Protein AF-M4DX09-F1 (afdb_monomer_lite)

Secondary structure (DSSP, 8-state):
--------S--EEEEEEEEEEESSGGG-EEEEEEEEEEE----S-HHHHHHHHHHHHHHSS-STTTHHHHHHHTTSS-------S-HHHHHHHHHHHHHHHT--S----------

Radius of gyration: 22.42 Å; chains: 1; bounding box: 43×40×64 Å

Foldseek 3Di:
DPDDDDPPQWDWDWDKAQDDWDDDDPPIDRPDIDTDTDTDDDLPDLPVLLVQLLVCQPPVAPDPDRRQLVCVVVVVDDDDDDFDPNQSRVSSSQSSVCSNNVDDDDSDSPDPDDD

Structure (mmCIF, N/CA/C/O backbone):
data_AF-M4DX09-F1
#
_entry.id   AF-M4DX09-F1
#
loop_
_atom_site.group_PDB
_atom_site.id
_atom_site.type_symbol
_atom_site.label_atom_id
_atom_site.label_alt_id
_at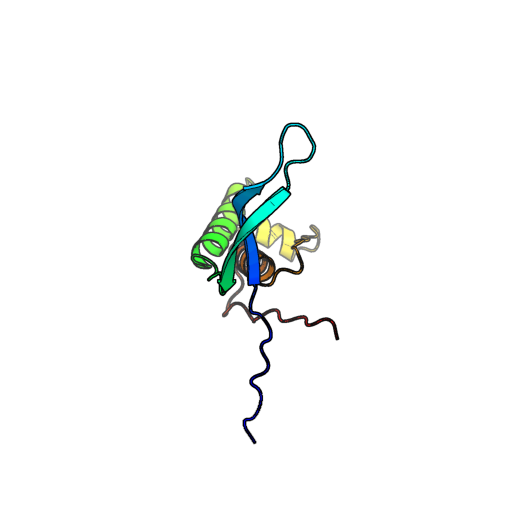om_site.label_comp_id
_atom_site.label_asym_id
_atom_site.label_entity_id
_atom_site.label_seq_id
_atom_site.pdbx_PDB_ins_code
_atom_site.Cartn_x
_atom_site.Cartn_y
_atom_site.Cartn_z
_atom_site.occupancy
_atom_site.B_iso_or_equiv
_atom_site.auth_seq_id
_atom_site.auth_comp_id
_atom_site.auth_asym_id
_atom_site.auth_atom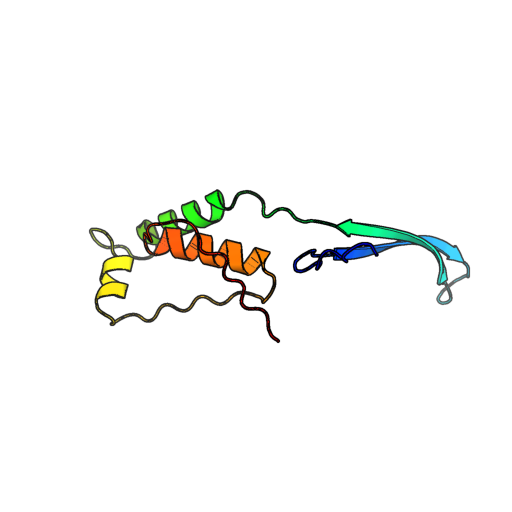_id
_atom_site.pdbx_PDB_model_num
ATOM 1 N N . MET A 1 1 ? -11.915 -26.522 -26.441 1.00 34.59 1 MET A N 1
ATOM 2 C CA . MET A 1 1 ? -11.793 -25.050 -26.385 1.00 34.59 1 MET A CA 1
ATOM 3 C C . MET A 1 1 ? -11.188 -24.712 -25.034 1.00 34.59 1 MET A C 1
ATOM 5 O O . MET A 1 1 ? -11.821 -24.993 -24.027 1.00 34.59 1 MET A O 1
ATOM 9 N N . ALA A 1 2 ? -9.929 -24.272 -24.998 1.00 35.06 2 ALA A N 1
ATOM 10 C CA . ALA A 1 2 ? -9.261 -23.927 -23.746 1.00 35.06 2 ALA A CA 1
ATOM 11 C C . ALA A 1 2 ? -9.897 -22.646 -23.193 1.00 35.06 2 ALA A C 1
ATOM 13 O O . ALA A 1 2 ? -9.913 -21.618 -23.868 1.00 35.06 2 ALA A O 1
ATOM 14 N N . GLN A 1 3 ? -10.488 -22.744 -22.005 1.00 41.53 3 GLN A N 1
ATOM 15 C CA . GLN A 1 3 ? -11.103 -21.628 -21.301 1.00 41.53 3 GLN A CA 1
ATOM 16 C C . GLN A 1 3 ? -9.980 -20.656 -20.920 1.00 41.53 3 GLN A C 1
ATOM 18 O O . GLN A 1 3 ? -9.124 -20.986 -20.101 1.00 41.53 3 GLN A O 1
ATOM 23 N N . GLY A 1 4 ? -9.919 -19.508 -21.601 1.00 39.78 4 GLY A N 1
ATOM 24 C CA . GLY A 1 4 ? -8.917 -18.478 -21.352 1.00 39.78 4 GLY A CA 1
ATOM 25 C C . GLY A 1 4 ? -9.008 -18.015 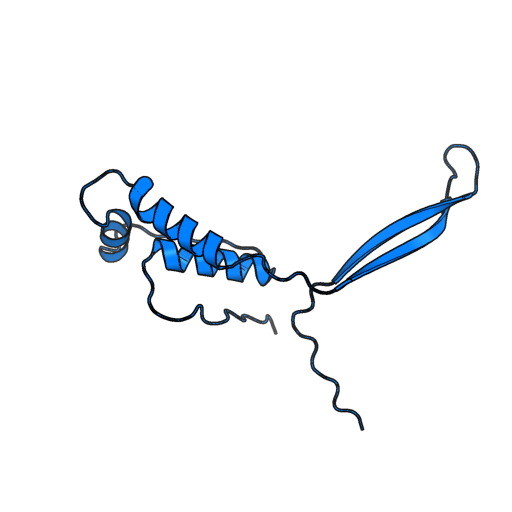-19.904 1.00 39.78 4 GLY A C 1
ATOM 26 O O . GLY A 1 4 ? -10.003 -17.410 -19.510 1.00 39.78 4 GLY A O 1
ATOM 27 N N . GLY A 1 5 ? -7.986 -18.341 -19.112 1.00 41.16 5 GLY A N 1
ATOM 28 C CA . GLY A 1 5 ? -7.835 -17.819 -17.762 1.00 41.16 5 GLY A CA 1
ATOM 29 C C . GLY A 1 5 ? -7.797 -16.297 -17.827 1.00 41.16 5 GLY A C 1
ATOM 30 O O . GLY A 1 5 ? -6.986 -15.719 -18.548 1.00 41.16 5 GLY A O 1
ATOM 31 N N . ASN A 1 6 ? -8.717 -15.656 -17.117 1.00 40.75 6 ASN A N 1
ATOM 32 C CA . ASN A 1 6 ? -8.807 -14.208 -17.049 1.00 40.75 6 ASN A CA 1
ATOM 33 C C . ASN A 1 6 ? -7.566 -13.693 -16.296 1.00 40.75 6 ASN A C 1
ATOM 35 O O . ASN A 1 6 ? -7.452 -13.875 -15.084 1.00 40.75 6 ASN A O 1
ATOM 39 N N . PHE A 1 7 ? -6.593 -13.120 -17.006 1.00 42.69 7 PHE A N 1
ATOM 40 C CA . PHE A 1 7 ? -5.364 -12.600 -16.400 1.00 42.69 7 PHE A CA 1
ATOM 41 C C . PHE A 1 7 ? -5.590 -11.187 -15.854 1.00 42.69 7 PHE A C 1
ATOM 43 O O . PHE A 1 7 ? -5.077 -10.205 -16.383 1.00 42.69 7 PHE A O 1
ATOM 50 N N . SER A 1 8 ? -6.358 -11.070 -14.774 1.00 45.00 8 SER A N 1
ATOM 51 C CA . SER A 1 8 ? -6.482 -9.818 -14.026 1.00 45.00 8 SER A CA 1
ATOM 52 C C . SER A 1 8 ? -5.400 -9.750 -12.941 1.00 45.00 8 SER A C 1
ATOM 54 O O . SER A 1 8 ? -5.396 -10.573 -12.028 1.00 45.00 8 SER A O 1
ATOM 56 N N . GLY A 1 9 ? -4.484 -8.778 -13.023 1.00 47.66 9 GLY A N 1
ATOM 57 C CA . GLY A 1 9 ? -3.531 -8.467 -11.941 1.00 47.66 9 GLY A CA 1
ATOM 58 C C . GLY A 1 9 ? -2.055 -8.813 -12.187 1.00 47.66 9 GLY A C 1
ATOM 59 O O . GLY A 1 9 ? -1.232 -8.670 -11.278 1.00 47.66 9 GLY A O 1
ATOM 60 N N . ILE A 1 10 ? -1.671 -9.227 -13.400 1.00 51.34 10 ILE A N 1
ATOM 61 C CA . ILE A 1 10 ? -0.251 -9.381 -13.749 1.00 51.34 10 ILE A CA 1
ATOM 62 C C . ILE A 1 10 ? 0.315 -8.010 -14.123 1.00 51.34 10 ILE A C 1
ATOM 64 O O . ILE A 1 10 ? 0.214 -7.563 -15.261 1.00 51.34 10 ILE A O 1
ATOM 68 N N . TYR A 1 11 ? 0.954 -7.348 -13.161 1.00 56.19 11 TYR A N 1
ATOM 69 C CA . TYR A 1 11 ? 1.814 -6.204 -13.460 1.00 56.19 11 TYR A CA 1
ATOM 70 C C . TYR A 1 11 ? 2.985 -6.676 -14.323 1.00 56.19 11 TYR A C 1
ATOM 72 O O . TYR A 1 11 ? 3.867 -7.392 -13.839 1.00 56.19 11 TYR A O 1
ATOM 80 N N . MET A 1 12 ? 2.975 -6.286 -15.597 1.00 63.38 12 MET A N 1
ATOM 81 C CA . MET A 1 12 ? 4.072 -6.511 -16.529 1.00 63.38 12 MET A CA 1
ATOM 82 C C . MET A 1 12 ? 4.876 -5.224 -16.667 1.00 63.38 12 MET A C 1
ATOM 84 O O . MET A 1 12 ? 4.362 -4.213 -17.139 1.00 63.38 12 MET A O 1
ATOM 88 N N . LYS A 1 13 ? 6.152 -5.254 -16.279 1.00 71.44 13 LYS A N 1
ATOM 89 C CA . LYS A 1 13 ? 7.095 -4.195 -16.659 1.00 71.44 13 LYS A CA 1
ATOM 90 C C . LYS A 1 13 ? 7.870 -4.667 -17.877 1.00 71.44 13 LYS A C 1
ATOM 92 O O . LYS A 1 13 ? 8.585 -5.667 -17.806 1.00 71.44 13 LYS A O 1
ATOM 97 N N . VAL A 1 14 ? 7.726 -3.932 -18.974 1.00 81.00 14 VAL A N 1
ATOM 98 C CA . VAL A 1 14 ? 8.566 -4.097 -20.160 1.00 81.00 14 VAL A CA 1
ATOM 99 C C . VAL A 1 14 ? 9.764 -3.176 -20.003 1.00 81.00 14 VAL A C 1
ATOM 101 O O . VAL A 1 14 ? 9.611 -1.966 -19.861 1.00 81.00 14 VAL A O 1
ATOM 104 N N . GLN A 1 15 ? 10.962 -3.747 -20.008 1.00 86.38 15 GLN A N 1
ATOM 105 C CA . GLN A 1 15 ? 12.201 -2.985 -20.062 1.00 86.38 15 GLN A CA 1
ATOM 106 C C . GLN A 1 15 ? 12.919 -3.334 -21.364 1.00 86.38 15 GLN A C 1
ATOM 108 O O . GLN A 1 15 ? 13.240 -4.496 -21.602 1.00 86.38 15 GLN A O 1
ATOM 113 N N . LEU A 1 16 ? 13.179 -2.324 -22.193 1.00 90.06 16 LEU A N 1
ATOM 114 C CA . LEU A 1 16 ? 13.986 -2.463 -23.401 1.00 90.06 16 LEU A CA 1
ATOM 115 C C . LEU A 1 16 ? 15.413 -2.018 -23.094 1.00 90.06 16 LEU A C 1
ATOM 117 O O . LEU A 1 16 ? 15.632 -0.923 -22.575 1.00 90.06 16 LEU A O 1
ATOM 121 N N . LYS A 1 17 ? 16.386 -2.874 -23.399 1.00 93.62 17 LYS A N 1
ATOM 122 C CA . LYS A 1 17 ? 17.808 -2.553 -23.283 1.00 93.62 17 LYS A CA 1
ATOM 123 C C . LYS A 1 17 ? 18.471 -2.710 -24.653 1.00 93.62 17 LYS A C 1
ATOM 125 O O . LYS A 1 17 ? 18.587 -3.841 -25.119 1.00 93.62 17 LYS A O 1
ATOM 130 N N . PRO A 1 18 ? 18.920 -1.620 -25.292 1.00 93.94 18 PRO A N 1
ATOM 131 C CA . PRO A 1 18 ? 19.698 -1.700 -26.523 1.00 93.94 18 PRO A CA 1
ATOM 132 C C . PRO A 1 18 ? 20.960 -2.548 -26.330 1.00 93.94 18 PRO A C 1
ATOM 134 O O . PRO A 1 18 ? 21.680 -2.371 -25.346 1.00 93.94 18 PRO A O 1
ATOM 137 N N . LEU A 1 19 ? 21.210 -3.471 -27.255 1.00 93.81 19 LEU A N 1
ATOM 138 C CA . LEU A 1 19 ? 22.396 -4.332 -27.291 1.00 93.81 19 LEU A CA 1
ATOM 139 C C . LEU A 1 19 ? 23.385 -3.874 -28.360 1.00 93.81 19 LEU A C 1
ATOM 141 O O . LEU A 1 19 ? 24.587 -3.849 -28.106 1.00 93.81 19 LEU A O 1
ATOM 145 N N . LYS A 1 20 ? 22.880 -3.482 -29.533 1.00 92.94 20 LYS A N 1
ATOM 146 C CA . LYS A 1 20 ? 23.692 -2.954 -30.631 1.00 92.94 20 LYS A CA 1
ATOM 147 C C . LYS A 1 20 ? 23.093 -1.671 -31.170 1.00 92.94 20 LYS A C 1
ATOM 149 O O . LYS A 1 20 ? 21.875 -1.536 -31.272 1.00 92.94 20 LYS A O 1
ATOM 154 N N . TRP A 1 21 ? 23.983 -0.762 -31.535 1.00 92.38 21 TRP A N 1
ATOM 155 C CA . TRP A 1 21 ? 23.677 0.532 -32.122 1.00 92.38 21 TRP A CA 1
ATOM 156 C C . TRP A 1 21 ? 24.349 0.615 -33.483 1.00 92.38 21 TRP A C 1
ATOM 158 O O . TRP A 1 21 ? 25.480 0.153 -33.626 1.00 92.38 21 TRP A O 1
ATOM 168 N N . ASP A 1 22 ? 23.655 1.203 -34.443 1.00 90.94 22 ASP A N 1
ATOM 169 C CA . ASP A 1 22 ? 24.148 1.475 -35.788 1.00 90.94 22 ASP A CA 1
ATOM 170 C C . ASP A 1 22 ? 24.034 2.976 -36.085 1.00 90.94 22 ASP A C 1
ATOM 172 O O . ASP A 1 22 ? 23.168 3.655 -35.525 1.00 90.94 22 ASP A O 1
ATOM 176 N N . GLY A 1 23 ? 24.924 3.493 -36.929 1.00 85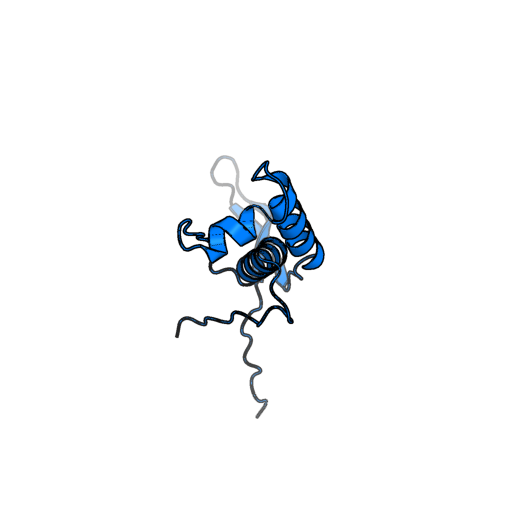.44 23 GLY A N 1
ATOM 177 C CA . GLY A 1 23 ? 25.070 4.919 -37.240 1.00 85.44 23 GLY A CA 1
ATOM 178 C C . GLY A 1 23 ? 26.185 5.647 -36.470 1.00 85.44 23 GLY A C 1
ATOM 179 O O . GLY A 1 23 ? 26.683 5.191 -35.434 1.00 85.44 23 GLY A O 1
ATOM 180 N N . GLU A 1 24 ? 26.576 6.816 -36.982 1.00 74.69 24 GLU A N 1
ATOM 181 C CA . GLU A 1 24 ? 27.598 7.705 -36.410 1.00 74.69 24 GLU A CA 1
ATOM 182 C C . GLU A 1 24 ? 26.994 9.044 -35.957 1.00 74.69 24 GLU A C 1
ATOM 184 O O . GLU A 1 24 ? 26.003 9.523 -36.504 1.00 74.69 24 GLU A O 1
ATOM 189 N N . GLY A 1 25 ? 27.592 9.659 -34.932 1.00 74.88 25 GLY A N 1
ATOM 190 C CA . GLY A 1 25 ? 27.132 10.947 -34.404 1.00 74.88 25 GLY A CA 1
ATOM 191 C C . GLY A 1 25 ? 25.725 10.893 -33.796 1.00 74.88 25 GLY A C 1
ATOM 192 O O . GLY A 1 25 ? 25.415 9.996 -33.008 1.00 74.88 25 GLY A O 1
ATOM 193 N N . GLU A 1 26 ? 24.888 11.873 -34.140 1.00 76.00 26 GLU A N 1
ATOM 194 C CA . GLU A 1 26 ? 23.522 12.022 -33.617 1.00 76.00 26 GLU A CA 1
ATOM 195 C C . GLU A 1 26 ? 22.501 11.063 -34.258 1.00 76.00 26 GLU A C 1
ATOM 197 O O . GLU A 1 26 ? 21.403 10.899 -33.732 1.00 76.00 26 GLU A O 1
ATOM 202 N N . GLU A 1 27 ? 22.854 10.360 -35.342 1.00 80.69 27 GLU A N 1
ATOM 203 C CA . GLU A 1 27 ? 21.952 9.414 -36.017 1.00 80.69 27 GLU A CA 1
ATOM 204 C C . GLU A 1 27 ? 22.013 7.981 -35.463 1.00 80.69 27 GLU A C 1
ATOM 206 O O . GLU A 1 27 ? 21.463 7.059 -36.068 1.00 80.69 27 GLU A O 1
ATOM 211 N N . LYS A 1 28 ? 22.649 7.765 -34.304 1.00 86.94 28 LYS A N 1
ATOM 212 C CA . LYS A 1 28 ? 22.748 6.435 -33.687 1.00 86.94 28 LYS A CA 1
ATOM 213 C C . LYS A 1 28 ? 21.376 5.854 -33.351 1.00 86.94 28 LYS A C 1
ATOM 215 O O . LYS A 1 28 ? 20.648 6.379 -32.508 1.00 86.94 28 LYS A O 1
ATOM 220 N N . ARG A 1 29 ? 21.053 4.706 -33.948 1.00 88.94 29 ARG A N 1
ATOM 221 C CA . ARG A 1 29 ? 19.799 3.971 -33.732 1.00 88.94 29 ARG A CA 1
ATOM 222 C C . ARG A 1 29 ? 20.084 2.568 -33.201 1.00 88.94 29 ARG A C 1
ATOM 224 O O . ARG A 1 29 ? 21.025 1.921 -33.656 1.00 88.94 29 ARG A O 1
ATOM 231 N N . PRO A 1 30 ? 19.295 2.062 -32.242 1.00 89.69 30 PRO A N 1
ATOM 232 C CA . PRO A 1 30 ? 19.450 0.693 -31.776 1.00 89.69 30 PRO A CA 1
ATOM 233 C C . PRO A 1 30 ? 18.965 -0.281 -32.861 1.00 89.69 30 PRO A C 1
ATOM 235 O O . PRO A 1 30 ? 17.814 -0.209 -33.284 1.00 89.69 30 PRO A O 1
ATOM 238 N N . VAL A 1 31 ? 19.832 -1.195 -33.300 1.00 93.25 31 VAL A N 1
ATOM 239 C CA . VAL A 1 31 ? 19.507 -2.247 -34.290 1.00 93.25 31 VAL A CA 1
ATOM 240 C C . VAL A 1 31 ? 19.225 -3.599 -33.645 1.00 93.25 31 VAL A C 1
ATOM 242 O O . VAL A 1 31 ? 18.608 -4.467 -34.252 1.00 93.25 31 VAL A O 1
ATOM 245 N N . GLU A 1 32 ? 19.636 -3.772 -32.391 1.00 93.50 32 GLU A N 1
ATOM 246 C CA . GLU A 1 32 ? 19.338 -4.959 -31.599 1.00 93.50 32 GLU A CA 1
ATOM 247 C C . GLU A 1 32 ? 19.011 -4.525 -30.172 1.00 93.50 32 GLU A C 1
ATOM 249 O O . GLU A 1 32 ? 19.735 -3.715 -29.586 1.00 93.50 32 GLU A O 1
ATOM 254 N N . ALA A 1 33 ? 17.934 -5.056 -29.595 1.00 92.88 33 ALA A N 1
ATOM 255 C CA . ALA A 1 33 ? 17.531 -4.760 -28.226 1.00 92.88 33 ALA A CA 1
ATOM 256 C C . ALA A 1 33 ? 17.052 -6.020 -27.506 1.00 92.88 33 ALA A C 1
ATOM 258 O O . ALA A 1 33 ? 16.353 -6.861 -28.067 1.00 92.88 33 ALA A O 1
ATOM 259 N N . LEU A 1 34 ? 17.400 -6.114 -26.227 1.00 93.81 34 LEU A N 1
ATOM 260 C CA . LEU A 1 34 ? 16.878 -7.109 -25.310 1.00 93.81 34 LEU A CA 1
ATOM 261 C C . LEU A 1 34 ? 15.553 -6.611 -24.734 1.00 93.81 34 LEU A C 1
ATOM 263 O O . LEU A 1 34 ? 15.510 -5.575 -24.064 1.00 93.81 34 LEU A O 1
ATOM 267 N N . MET A 1 35 ? 14.490 -7.381 -24.952 1.00 89.19 35 MET A N 1
ATOM 268 C CA . MET A 1 35 ? 13.203 -7.173 -24.300 1.00 89.19 35 MET A CA 1
ATOM 269 C C . MET A 1 35 ? 13.136 -8.001 -23.023 1.00 89.19 35 MET A C 1
ATOM 271 O O . MET A 1 35 ? 13.130 -9.229 -23.054 1.00 89.19 35 MET A O 1
ATOM 275 N N . ILE A 1 36 ? 13.080 -7.316 -21.886 1.00 88.38 36 ILE A N 1
ATOM 276 C CA . ILE A 1 36 ? 12.929 -7.940 -20.578 1.00 88.38 36 ILE A CA 1
ATOM 277 C C . ILE A 1 36 ? 11.468 -7.802 -20.170 1.00 88.38 36 ILE A C 1
ATOM 279 O O . ILE A 1 36 ? 10.995 -6.707 -19.857 1.00 88.38 36 ILE A O 1
ATOM 283 N N . LEU A 1 37 ? 10.771 -8.933 -20.161 1.00 81.31 37 LEU A N 1
ATOM 284 C CA . LEU A 1 37 ? 9.419 -9.058 -19.637 1.00 81.31 37 LEU A CA 1
ATOM 285 C C . LEU A 1 37 ? 9.494 -9.452 -18.166 1.00 81.31 37 LEU A C 1
ATOM 287 O O . LEU A 1 37 ? 9.792 -10.598 -17.833 1.00 81.31 37 LEU A O 1
ATOM 291 N N . LYS A 1 38 ? 9.237 -8.498 -17.272 1.00 74.75 38 LYS A N 1
ATOM 292 C CA . LYS A 1 38 ? 9.117 -8.788 -15.841 1.00 74.75 38 LYS A CA 1
ATOM 293 C C . LYS A 1 38 ? 7.654 -9.053 -15.537 1.00 74.75 38 LYS A C 1
ATOM 295 O O . LYS A 1 38 ? 6.866 -8.111 -15.463 1.00 74.75 38 LYS A O 1
ATOM 300 N N . TYR A 1 39 ? 7.315 -10.330 -15.393 1.00 66.25 39 TYR A N 1
ATOM 301 C CA . TYR A 1 39 ? 6.026 -10.761 -14.867 1.00 66.25 39 TYR A CA 1
ATOM 302 C C . TYR A 1 39 ? 6.145 -10.915 -13.352 1.00 66.25 39 TYR A C 1
ATOM 304 O O . TYR A 1 39 ? 7.160 -11.404 -12.864 1.00 66.25 39 TYR A O 1
ATOM 312 N N . GLY A 1 40 ? 5.113 -10.504 -12.619 1.00 64.88 40 GLY A N 1
ATOM 313 C CA . GLY A 1 40 ? 5.048 -10.744 -11.184 1.00 64.88 40 GLY A CA 1
ATOM 314 C C . GLY A 1 40 ? 6.090 -9.946 -10.399 1.00 64.88 40 GLY A C 1
ATOM 315 O O . GLY A 1 40 ? 7.208 -10.383 -10.159 1.00 64.88 40 GLY A O 1
ATOM 316 N N . GLY A 1 41 ? 5.680 -8.801 -9.858 1.00 58.16 41 GLY A N 1
ATOM 317 C CA . GLY A 1 41 ? 6.137 -8.523 -8.501 1.00 58.16 41 GLY A CA 1
ATOM 318 C C . GLY A 1 41 ? 5.479 -9.558 -7.582 1.00 58.16 41 GLY A C 1
ATOM 319 O O . GLY A 1 41 ? 4.372 -10.025 -7.841 1.00 58.16 41 GLY A O 1
ATOM 320 N N . VAL A 1 42 ? 6.054 -9.885 -6.451 1.00 53.97 42 VAL A N 1
ATOM 321 C CA . VAL A 1 42 ? 5.247 -10.278 -5.290 1.00 53.97 42 VAL A CA 1
ATOM 322 C C . VAL A 1 42 ? 5.441 -9.135 -4.316 1.00 53.97 42 VAL A C 1
ATOM 324 O O . VAL A 1 42 ? 6.516 -8.540 -4.286 1.00 53.97 42 VAL A O 1
ATOM 327 N N . LEU A 1 43 ? 4.374 -8.698 -3.646 1.00 53.19 43 LEU A N 1
ATOM 328 C CA . LEU A 1 43 ? 4.542 -7.648 -2.656 1.00 53.19 43 LEU A CA 1
ATOM 329 C C . LEU A 1 43 ? 5.435 -8.239 -1.565 1.00 53.19 43 LEU A C 1
ATOM 331 O O . LEU A 1 43 ? 5.053 -9.220 -0.927 1.00 53.19 43 LEU A O 1
ATOM 335 N N . THR A 1 44 ? 6.643 -7.706 -1.420 1.00 59.97 44 THR A N 1
ATOM 336 C CA . THR A 1 44 ? 7.567 -8.128 -0.373 1.00 59.97 44 THR A CA 1
ATOM 337 C C . THR A 1 44 ? 6.898 -7.854 0.971 1.00 59.97 44 THR A C 1
ATOM 339 O O . THR A 1 44 ? 6.594 -6.706 1.269 1.00 59.97 44 THR A O 1
ATOM 342 N N . HIS A 1 45 ? 6.616 -8.925 1.717 1.00 62.72 45 HIS A N 1
ATOM 343 C CA . HIS A 1 45 ? 6.111 -8.954 3.093 1.00 62.72 45 HIS A CA 1
ATOM 344 C C . HIS A 1 45 ? 5.147 -7.817 3.489 1.00 62.72 45 HIS A C 1
ATOM 346 O O . HIS A 1 45 ? 5.538 -6.812 4.078 1.00 62.72 45 HIS A O 1
ATOM 352 N N . VAL A 1 46 ? 3.847 -8.056 3.269 1.00 64.12 46 VAL A N 1
ATOM 353 C CA . VAL A 1 46 ? 2.707 -7.278 3.811 1.00 64.12 46 VAL A CA 1
ATOM 354 C C . VAL A 1 46 ? 2.881 -6.948 5.307 1.00 64.12 46 VAL A C 1
ATOM 356 O O . VAL A 1 46 ? 2.456 -5.892 5.771 1.00 64.12 46 VAL A O 1
ATOM 359 N N . THR A 1 47 ? 3.559 -7.831 6.046 1.00 68.19 47 THR A N 1
ATOM 360 C CA . THR A 1 47 ? 3.861 -7.697 7.475 1.00 68.19 47 THR A CA 1
ATOM 361 C C . THR A 1 47 ? 4.611 -6.409 7.825 1.00 68.19 47 THR A C 1
ATOM 363 O O . THR A 1 47 ? 4.316 -5.824 8.861 1.00 68.19 47 THR A O 1
ATOM 366 N N . LEU A 1 48 ? 5.497 -5.900 6.958 1.00 82.94 48 LEU A N 1
ATOM 367 C CA . LEU A 1 48 ? 6.246 -4.665 7.233 1.00 82.94 48 LEU A CA 1
ATOM 368 C C . LEU A 1 48 ? 5.336 -3.429 7.268 1.00 82.94 48 LEU A C 1
ATOM 370 O O . LEU A 1 48 ? 5.497 -2.556 8.117 1.00 82.94 48 LEU A O 1
ATOM 374 N N . ALA A 1 49 ? 4.377 -3.346 6.343 1.00 87.19 49 ALA A N 1
ATOM 375 C CA . ALA A 1 49 ? 3.451 -2.220 6.284 1.00 87.19 49 ALA A CA 1
ATOM 376 C C . ALA A 1 49 ? 2.514 -2.210 7.502 1.00 87.19 49 ALA A C 1
ATOM 378 O O . ALA A 1 49 ? 2.269 -1.150 8.077 1.00 87.19 49 ALA A O 1
ATOM 379 N N . GLU A 1 50 ? 2.053 -3.386 7.939 1.00 87.69 50 GLU A N 1
ATOM 380 C CA . GLU A 1 50 ? 1.238 -3.527 9.152 1.00 87.69 50 GLU A CA 1
ATOM 381 C C . GLU A 1 50 ? 2.025 -3.146 10.419 1.00 87.69 50 GLU A C 1
ATOM 383 O O . GLU A 1 50 ? 1.535 -2.376 11.248 1.00 87.69 50 GLU A O 1
ATOM 388 N N . GLU A 1 51 ? 3.270 -3.611 10.554 1.00 88.94 51 GLU A N 1
ATOM 389 C CA . GLU A 1 51 ? 4.158 -3.234 11.663 1.00 88.94 51 GLU A CA 1
ATOM 390 C C . GLU A 1 51 ? 4.440 -1.729 11.695 1.00 88.94 51 GLU A C 1
ATOM 392 O O . GLU A 1 51 ? 4.391 -1.113 12.763 1.00 88.94 51 GLU A O 1
ATOM 397 N N . LEU A 1 52 ? 4.663 -1.113 10.531 1.00 88.44 52 LEU A N 1
ATOM 398 C CA . LEU A 1 52 ? 4.842 0.332 10.416 1.00 88.44 52 LEU A CA 1
ATOM 399 C C . LEU A 1 52 ? 3.586 1.093 10.860 1.00 88.44 52 LEU A C 1
ATOM 401 O O . LEU A 1 52 ? 3.695 2.063 11.609 1.00 88.44 52 LEU A O 1
ATOM 405 N N . GLY A 1 53 ? 2.395 0.640 10.458 1.00 88.75 53 GLY A N 1
ATOM 406 C CA . GLY A 1 53 ? 1.125 1.212 10.914 1.00 88.75 53 GLY A CA 1
ATOM 407 C C . GLY A 1 53 ? 0.988 1.149 12.436 1.00 88.75 53 GLY A C 1
ATOM 408 O O . GLY A 1 53 ? 0.687 2.155 13.083 1.00 88.75 53 GLY A O 1
ATOM 409 N N . ARG A 1 54 ? 1.314 -0.007 13.029 1.00 87.56 54 ARG A N 1
ATOM 410 C CA . ARG A 1 54 ? 1.316 -0.191 14.486 1.00 87.56 54 ARG A CA 1
ATOM 411 C C . ARG A 1 54 ? 2.307 0.749 15.170 1.00 87.56 54 ARG A C 1
ATOM 413 O O . ARG A 1 54 ? 1.973 1.350 16.186 1.00 87.56 54 ARG A O 1
ATOM 420 N N . PHE A 1 55 ? 3.507 0.912 14.618 1.00 87.81 55 PHE A N 1
ATOM 421 C CA . PHE A 1 55 ? 4.493 1.854 15.144 1.00 87.81 55 PHE A CA 1
ATOM 422 C C . PHE A 1 55 ? 3.968 3.297 15.109 1.00 87.81 55 PHE A C 1
ATOM 424 O O . PHE A 1 55 ? 4.047 4.006 16.113 1.00 87.81 55 PHE A O 1
ATOM 431 N N . PHE A 1 56 ? 3.379 3.727 13.992 1.00 86.50 56 PHE A N 1
ATOM 432 C CA . PHE A 1 56 ? 2.823 5.075 13.836 1.00 86.50 56 PHE A CA 1
ATOM 433 C C . PHE A 1 56 ? 1.697 5.362 14.831 1.00 86.50 56 PHE A C 1
ATOM 435 O O . PHE A 1 56 ? 1.658 6.449 15.411 1.00 86.50 56 PHE A O 1
ATOM 442 N N . ARG A 1 57 ? 0.844 4.368 15.104 1.00 82.56 57 ARG A N 1
ATOM 443 C CA . ARG A 1 57 ? -0.221 4.458 16.112 1.00 82.56 57 ARG A CA 1
ATOM 444 C C . ARG A 1 57 ? 0.300 4.875 17.488 1.00 82.56 57 ARG A C 1
ATOM 446 O O . ARG A 1 57 ? -0.365 5.652 18.169 1.00 82.56 57 ARG A O 1
ATOM 453 N N . TYR A 1 58 ? 1.463 4.364 17.894 1.00 78.12 58 TYR A N 1
ATOM 454 C CA . TYR A 1 58 ? 2.050 4.647 19.207 1.00 78.12 58 TYR A CA 1
ATOM 455 C C . TYR A 1 58 ? 2.917 5.911 19.243 1.00 78.12 58 TYR A C 1
ATOM 457 O O . TYR A 1 58 ? 3.045 6.508 20.307 1.00 78.12 58 TYR A O 1
ATOM 465 N N . ASN A 1 59 ? 3.502 6.326 18.114 1.00 78.69 59 ASN A N 1
ATOM 466 C CA . ASN A 1 59 ? 4.548 7.357 18.107 1.00 78.69 59 ASN A CA 1
ATOM 467 C C . ASN A 1 59 ? 4.120 8.716 17.530 1.00 78.69 59 ASN A C 1
ATOM 469 O O . ASN A 1 59 ? 4.717 9.724 17.894 1.00 78.69 59 ASN A O 1
ATOM 473 N N . MET A 1 60 ? 3.114 8.788 16.647 1.00 72.06 60 MET A N 1
ATOM 474 C CA . MET A 1 60 ? 2.738 10.072 16.022 1.00 72.06 60 MET A CA 1
ATOM 475 C C . MET A 1 60 ? 1.991 11.029 16.956 1.00 72.06 60 MET A C 1
ATOM 477 O O . MET A 1 60 ? 2.067 12.239 16.765 1.00 72.06 60 MET A O 1
ATOM 481 N N . TYR A 1 61 ? 1.260 10.509 17.943 1.00 65.62 61 TYR A N 1
ATOM 482 C CA . TYR A 1 61 ? 0.424 11.320 18.827 1.00 65.62 61 TYR A CA 1
ATOM 483 C C . TYR A 1 61 ? 0.872 11.137 20.280 1.00 65.62 61 TYR A C 1
ATOM 485 O O . TYR A 1 61 ? 0.403 10.207 20.940 1.00 65.62 61 TYR A O 1
ATOM 493 N N . PRO A 1 62 ? 1.788 11.988 20.786 1.00 60.81 62 PRO A N 1
ATOM 494 C CA . PRO A 1 62 ? 2.240 11.919 22.170 1.00 60.81 62 PRO A CA 1
ATOM 495 C C . PRO A 1 62 ? 1.069 12.187 23.132 1.00 60.81 62 PRO A C 1
ATOM 497 O O . PRO A 1 62 ? 0.479 13.266 23.132 1.00 60.81 62 PRO A O 1
ATOM 500 N N . GLY A 1 63 ? 0.716 11.179 23.934 1.00 58.97 63 GLY A N 1
ATOM 501 C CA . GLY A 1 63 ? -0.358 11.224 24.931 1.00 58.97 63 GLY A CA 1
ATOM 502 C C . GLY A 1 63 ? -0.798 9.816 25.349 1.00 58.97 63 GLY A C 1
ATOM 503 O O . GLY A 1 63 ? -0.816 8.906 24.523 1.00 58.97 63 GLY A O 1
ATOM 504 N N . GLU A 1 64 ? -1.111 9.630 26.635 1.00 56.28 64 GLU A N 1
ATOM 505 C CA . GLU A 1 64 ? -1.431 8.335 27.257 1.00 56.28 64 GLU A CA 1
ATOM 506 C C . GLU A 1 64 ? -2.436 7.501 26.444 1.00 56.28 64 GLU A C 1
ATOM 508 O O . GLU A 1 64 ? -3.537 7.959 26.145 1.00 56.28 64 GLU A O 1
ATOM 513 N N . GLY A 1 65 ? -2.048 6.259 26.126 1.00 59.12 65 GLY A N 1
ATOM 514 C CA . GLY A 1 65 ? -2.947 5.163 25.757 1.00 59.12 65 GLY A CA 1
ATOM 515 C C . GLY A 1 65 ? -3.781 5.364 24.487 1.00 59.12 65 GLY A C 1
ATOM 516 O O . GLY A 1 65 ? -4.790 6.061 24.472 1.00 59.12 65 GLY A O 1
ATOM 517 N N . THR A 1 66 ? -3.433 4.638 23.420 1.00 60.56 66 THR A N 1
ATOM 518 C CA . THR A 1 66 ? -4.220 4.502 22.169 1.00 60.56 66 THR A CA 1
ATOM 519 C C . THR A 1 66 ? -4.459 5.789 21.367 1.00 60.56 66 THR A C 1
ATOM 521 O O . THR A 1 66 ? -5.291 5.773 20.466 1.00 60.56 66 THR A O 1
ATOM 524 N N . GLY A 1 67 ? -3.724 6.874 21.658 1.00 66.19 67 GLY A N 1
ATOM 525 C CA . GLY A 1 67 ? -3.882 8.243 21.137 1.00 66.19 67 GLY A CA 1
ATOM 526 C C . GLY A 1 67 ? -4.641 8.387 19.814 1.00 66.19 67 GLY A C 1
ATOM 527 O O . GLY A 1 67 ? -5.713 8.984 19.793 1.00 66.19 67 GLY A O 1
ATOM 528 N N . LEU A 1 68 ? -4.142 7.790 18.729 1.00 70.62 68 LEU A N 1
ATOM 529 C CA . LEU A 1 68 ? -4.779 7.863 17.411 1.00 70.62 68 LEU A CA 1
ATOM 530 C C . LEU A 1 68 ? -6.170 7.205 17.329 1.00 70.62 68 LEU A C 1
ATOM 532 O O . LEU A 1 68 ? -7.084 7.798 16.759 1.00 70.62 68 LEU A O 1
ATOM 536 N N . LEU A 1 69 ? -6.363 6.020 17.914 1.00 68.75 69 LEU A N 1
ATOM 537 C CA . LEU A 1 69 ? -7.664 5.334 17.928 1.00 68.75 69 LEU A CA 1
ATOM 538 C C . LEU A 1 69 ? -8.699 6.154 18.691 1.00 68.75 69 LEU A C 1
ATOM 540 O O . LEU A 1 69 ? -9.826 6.316 18.240 1.00 68.75 69 LEU A O 1
ATOM 544 N N . ARG A 1 70 ? -8.304 6.752 19.817 1.00 68.69 70 ARG A N 1
ATOM 545 C CA . ARG A 1 70 ? -9.179 7.644 20.588 1.00 68.69 70 ARG A CA 1
ATOM 546 C C . ARG A 1 70 ? -9.580 8.888 19.784 1.00 68.69 70 ARG A C 1
ATOM 548 O O . ARG A 1 70 ? -10.727 9.331 19.852 1.00 68.69 70 ARG A O 1
ATOM 555 N N . LEU A 1 71 ? -8.652 9.452 19.013 1.00 66.00 71 LEU A N 1
ATOM 556 C CA . LEU A 1 71 ? -8.900 10.617 18.158 1.00 66.00 71 LEU A CA 1
ATOM 557 C C . LEU A 1 71 ? -9.825 10.280 16.977 1.00 66.00 71 LEU A C 1
ATOM 559 O O . LEU A 1 71 ? -10.713 11.077 16.666 1.00 66.00 71 LEU A O 1
ATOM 563 N N . HIS A 1 72 ? -9.675 9.095 16.383 1.00 67.94 72 HIS A N 1
ATOM 564 C CA . HIS A 1 72 ? -10.510 8.619 15.278 1.00 67.94 72 HIS A CA 1
ATOM 565 C C . HIS A 1 72 ? -11.913 8.180 15.744 1.00 67.94 72 HIS A C 1
ATOM 567 O O . HIS A 1 72 ? -12.907 8.493 15.091 1.00 67.94 72 HIS A O 1
ATOM 573 N N . SER A 1 73 ? -12.033 7.524 16.901 1.00 67.56 73 SER A N 1
ATOM 574 C CA . SER A 1 73 ? -13.317 7.047 17.452 1.00 67.56 73 SER A CA 1
ATOM 575 C C . SER A 1 73 ? -14.218 8.164 17.987 1.00 67.56 73 SER A C 1
ATOM 577 O O . SER A 1 73 ? -15.391 7.935 18.265 1.00 67.56 73 SER A O 1
ATOM 579 N N . THR A 1 74 ? -13.692 9.384 18.136 1.00 67.94 74 THR A N 1
ATOM 580 C CA . THR A 1 74 ? -14.477 10.562 18.549 1.00 67.94 74 THR A CA 1
ATOM 581 C C . THR A 1 74 ? -15.012 11.373 17.368 1.00 67.94 74 THR A C 1
ATOM 583 O O . THR A 1 74 ? -15.605 12.425 17.594 1.00 67.94 74 THR A O 1
ATOM 586 N N . TYR A 1 75 ? -14.799 10.922 16.123 1.00 63.19 75 TYR A N 1
ATOM 587 C CA . TYR A 1 75 ? -15.175 11.620 14.880 1.00 63.19 75 TYR A CA 1
ATOM 588 C C . TYR A 1 75 ? -14.628 13.054 14.747 1.00 63.19 75 TYR A C 1
ATOM 590 O O . TYR A 1 75 ? -15.060 13.813 13.885 1.00 63.19 75 TYR A O 1
ATOM 598 N N . ARG A 1 76 ? -13.668 13.452 15.592 1.00 64.19 76 ARG A N 1
ATOM 599 C CA . ARG A 1 76 ? -13.058 14.793 15.564 1.00 64.19 76 ARG A CA 1
ATOM 600 C C . ARG A 1 76 ? -11.871 14.893 14.609 1.00 64.19 76 ARG A C 1
ATOM 602 O O . ARG A 1 76 ? -11.354 15.985 14.405 1.00 64.19 76 ARG A O 1
ATOM 609 N N . HIS A 1 77 ? -11.440 13.762 14.054 1.00 68.12 77 HIS A N 1
ATOM 610 C CA . HIS A 1 77 ? -10.278 13.660 13.184 1.00 68.12 77 HIS A CA 1
ATOM 611 C C . HIS A 1 77 ? -10.657 12.806 11.983 1.00 68.12 77 HIS A C 1
ATOM 613 O O . HIS A 1 77 ? -11.063 11.657 12.141 1.00 68.12 77 HIS A O 1
ATOM 619 N N . ASP A 1 78 ? -10.543 13.395 10.801 1.00 74.88 78 ASP A N 1
ATOM 620 C CA . ASP A 1 78 ? -10.725 12.699 9.536 1.00 74.88 78 ASP A CA 1
ATOM 621 C C . ASP A 1 78 ? -9.374 12.118 9.097 1.00 74.88 78 ASP A C 1
ATOM 623 O O . ASP A 1 78 ? -8.368 12.834 9.065 1.00 74.88 78 ASP A O 1
ATOM 627 N N . LEU A 1 79 ? -9.337 10.821 8.792 1.00 77.88 79 LEU A N 1
ATOM 628 C CA . LEU A 1 79 ? -8.149 10.133 8.292 1.00 77.88 79 LEU A CA 1
ATOM 629 C C . LEU A 1 79 ? -8.390 9.731 6.840 1.00 77.88 79 LEU A C 1
ATOM 631 O O . LEU A 1 79 ? -9.256 8.911 6.545 1.00 77.88 79 LEU A O 1
ATOM 635 N N . LYS A 1 80 ? -7.569 10.264 5.933 1.00 85.50 80 LYS A N 1
ATOM 636 C CA . LYS A 1 80 ? -7.597 9.908 4.510 1.00 85.50 80 LYS A CA 1
ATOM 637 C C . LYS A 1 80 ? -6.279 9.274 4.104 1.00 85.50 80 LYS A C 1
ATOM 639 O O . LYS A 1 80 ? -5.219 9.852 4.332 1.00 85.50 80 LYS A O 1
ATOM 644 N N . ILE A 1 81 ? -6.356 8.109 3.470 1.00 83.88 81 ILE A N 1
ATOM 645 C CA . ILE A 1 81 ? -5.206 7.405 2.902 1.00 83.88 81 ILE A CA 1
ATOM 646 C C . ILE A 1 81 ? -5.384 7.381 1.389 1.00 83.88 81 ILE A C 1
ATOM 648 O O . ILE A 1 81 ? -6.372 6.855 0.883 1.00 83.88 81 ILE A O 1
ATOM 652 N N . TYR A 1 82 ? -4.419 7.952 0.673 1.00 85.81 82 TYR A N 1
ATOM 653 C CA . TYR A 1 82 ? -4.380 7.935 -0.785 1.00 85.81 82 TYR A CA 1
ATOM 654 C C . TYR A 1 82 ? -3.339 6.920 -1.246 1.00 85.81 82 TYR A C 1
ATOM 656 O O . TYR A 1 82 ? -2.244 6.837 -0.690 1.00 85.81 82 TYR A O 1
ATOM 664 N N . SER A 1 83 ? -3.681 6.146 -2.270 1.00 83.50 83 SER A N 1
ATOM 665 C CA . SER A 1 83 ? -2.781 5.188 -2.909 1.00 83.50 83 SER A CA 1
ATOM 666 C C . SER A 1 83 ? -2.959 5.257 -4.422 1.00 83.50 83 SER A C 1
ATOM 668 O O . SER A 1 83 ? -4.007 5.693 -4.901 1.00 83.50 83 SER A O 1
ATOM 670 N N . SER A 1 84 ? -1.930 4.859 -5.172 1.00 80.75 84 SER A N 1
ATOM 671 C CA . SER A 1 84 ? -2.087 4.602 -6.607 1.00 80.75 84 SER A CA 1
ATOM 672 C C . SER A 1 84 ? -3.047 3.427 -6.822 1.00 80.75 84 SER A C 1
ATOM 674 O O . SER A 1 84 ? -3.214 2.576 -5.951 1.00 80.75 84 SER A O 1
ATOM 676 N N . ASP A 1 85 ? -3.650 3.380 -8.004 1.00 76.25 85 ASP A N 1
ATOM 677 C CA . ASP A 1 85 ? -4.413 2.260 -8.558 1.00 76.25 85 ASP A CA 1
ATOM 678 C C . ASP A 1 85 ? -3.581 0.981 -8.791 1.00 76.25 85 ASP A C 1
ATOM 680 O O . ASP A 1 85 ? -4.120 -0.066 -9.153 1.00 76.25 85 ASP A O 1
ATOM 684 N N . GLU A 1 86 ? -2.270 1.012 -8.539 1.00 74.12 86 GLU A N 1
ATOM 685 C CA . GLU A 1 86 ? -1.450 -0.191 -8.496 1.00 74.12 86 GLU A CA 1
ATOM 686 C C . GLU A 1 86 ? -1.849 -1.076 -7.295 1.00 74.12 86 GLU A C 1
ATOM 688 O O . GLU A 1 86 ? -1.597 -0.738 -6.140 1.00 74.12 86 GLU A O 1
ATOM 693 N N . GLY A 1 87 ? -2.403 -2.266 -7.544 1.00 73.19 87 GLY A N 1
ATOM 694 C CA . GLY A 1 87 ? -2.918 -3.190 -6.527 1.00 73.19 87 GLY A CA 1
ATOM 695 C C . GLY A 1 87 ? -1.901 -3.577 -5.448 1.00 73.19 87 GLY A C 1
ATOM 696 O O . GLY A 1 87 ? -2.269 -3.854 -4.312 1.00 73.19 87 GLY A O 1
ATOM 697 N N . ARG A 1 88 ? -0.599 -3.522 -5.747 1.00 74.56 88 ARG A N 1
ATOM 698 C CA . ARG A 1 88 ? 0.470 -3.658 -4.740 1.00 74.56 88 ARG A CA 1
ATOM 699 C C . ARG A 1 88 ? 0.502 -2.498 -3.760 1.00 74.56 88 ARG A C 1
ATOM 701 O O . ARG A 1 88 ? 0.632 -2.710 -2.561 1.00 74.56 88 ARG A O 1
ATOM 708 N N . VAL A 1 89 ? 0.400 -1.285 -4.285 1.00 79.38 89 VAL A N 1
ATOM 709 C CA . VAL A 1 89 ? 0.389 -0.050 -3.505 1.00 79.38 89 VAL A CA 1
ATOM 710 C C . VAL A 1 89 ? -0.889 0.010 -2.671 1.00 79.38 89 VAL A C 1
ATOM 712 O O . VAL A 1 89 ? -0.813 0.333 -1.489 1.00 79.38 89 VAL A O 1
ATOM 715 N N . GLN A 1 90 ? -2.027 -0.409 -3.234 1.00 80.06 90 GLN A N 1
ATOM 716 C CA . GLN A 1 90 ? -3.287 -0.550 -2.497 1.00 80.06 90 GLN A CA 1
ATOM 717 C C . GLN A 1 90 ? -3.176 -1.574 -1.362 1.00 80.06 90 GLN A C 1
ATOM 719 O O . GLN A 1 90 ? -3.570 -1.277 -0.236 1.00 80.06 90 GLN A O 1
ATOM 724 N N . MET A 1 91 ? -2.579 -2.747 -1.612 1.00 80.44 91 MET A N 1
ATOM 725 C CA . MET A 1 91 ? -2.347 -3.746 -0.561 1.00 80.44 91 MET A CA 1
ATOM 726 C C . MET A 1 91 ? -1.419 -3.229 0.544 1.00 80.44 91 MET A C 1
ATOM 728 O O . MET A 1 91 ? -1.710 -3.440 1.720 1.00 80.44 91 MET A O 1
ATOM 732 N N . SER A 1 92 ? -0.342 -2.518 0.201 1.00 84.94 92 SER A N 1
ATOM 733 C CA . SER A 1 92 ? 0.531 -1.874 1.192 1.00 84.94 92 SER A CA 1
ATOM 734 C C . SER A 1 92 ? -0.207 -0.815 2.010 1.00 84.94 92 SER A C 1
ATOM 736 O O . SER A 1 92 ? -0.066 -0.777 3.231 1.00 84.94 92 SER A O 1
ATOM 738 N N . ALA A 1 93 ? -1.009 0.032 1.359 1.00 87.00 93 ALA A N 1
ATOM 739 C CA . ALA A 1 93 ? -1.791 1.068 2.025 1.00 87.00 93 ALA A CA 1
ATOM 740 C C . ALA A 1 93 ? -2.841 0.464 2.970 1.00 87.00 93 ALA A C 1
ATOM 742 O O . ALA A 1 93 ? -2.985 0.926 4.100 1.00 87.00 93 ALA A O 1
ATOM 743 N N . ALA A 1 94 ? -3.517 -0.607 2.546 1.00 85.62 94 ALA A N 1
ATOM 744 C CA . ALA A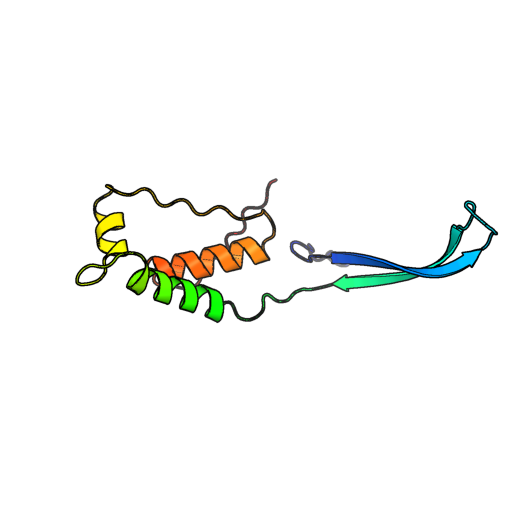 1 94 ? -4.478 -1.335 3.367 1.00 85.62 94 ALA A CA 1
ATOM 745 C C . ALA A 1 94 ? -3.804 -2.010 4.575 1.00 85.62 94 ALA A C 1
ATOM 747 O O . A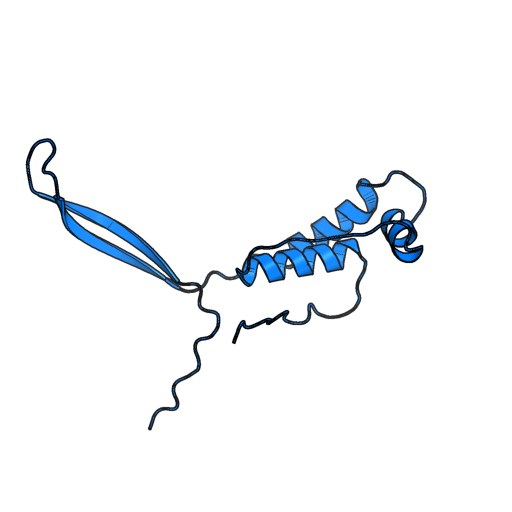LA A 1 94 ? -4.298 -1.896 5.695 1.00 85.62 94 ALA A O 1
ATOM 748 N N . ALA A 1 95 ? -2.650 -2.657 4.377 1.00 87.19 95 ALA A N 1
ATOM 749 C CA . ALA A 1 95 ? -1.857 -3.256 5.454 1.00 87.19 95 ALA A CA 1
ATOM 750 C C . ALA A 1 95 ? -1.408 -2.221 6.489 1.00 87.19 95 ALA A C 1
ATOM 752 O O . ALA A 1 95 ? -1.551 -2.435 7.693 1.00 87.19 95 ALA A O 1
ATOM 753 N N . PHE A 1 96 ? -0.934 -1.069 6.017 1.00 88.88 96 PHE A N 1
ATOM 754 C CA . PHE A 1 96 ? -0.593 0.059 6.872 1.00 88.88 96 PHE A CA 1
ATOM 755 C C . PHE A 1 96 ? -1.806 0.571 7.656 1.00 88.88 96 PHE A C 1
ATOM 757 O O . PHE A 1 96 ? -1.728 0.698 8.877 1.00 88.88 96 PHE A O 1
ATOM 764 N N . ALA A 1 97 ? -2.941 0.801 6.987 1.00 88.38 97 ALA A N 1
ATOM 765 C CA . ALA A 1 97 ? -4.179 1.256 7.620 1.00 88.38 97 ALA A CA 1
ATOM 766 C C . ALA A 1 97 ? -4.658 0.285 8.707 1.00 88.38 97 ALA A C 1
ATOM 768 O O . ALA A 1 97 ? -5.046 0.712 9.793 1.00 88.38 97 ALA A O 1
ATOM 769 N N . LYS A 1 98 ? -4.569 -1.022 8.442 1.00 87.50 98 LYS A N 1
ATOM 770 C CA . LYS A 1 98 ? -4.896 -2.073 9.406 1.00 87.50 98 LYS A CA 1
ATOM 771 C C . LYS A 1 98 ? -4.039 -1.972 10.666 1.00 87.50 98 LYS A C 1
ATOM 773 O O . LYS A 1 98 ? -4.588 -1.926 11.763 1.00 87.50 98 LYS A O 1
ATOM 778 N N . GLY A 1 99 ? -2.715 -1.891 10.521 1.00 87.88 99 GLY A N 1
ATOM 779 C CA . GLY A 1 99 ? -1.810 -1.739 11.665 1.00 87.88 99 GLY A CA 1
ATOM 780 C C . GLY A 1 99 ? -2.035 -0.431 12.431 1.00 87.88 99 GLY A C 1
ATOM 781 O O . GLY A 1 99 ? -2.005 -0.407 13.663 1.00 87.88 99 GLY A O 1
ATOM 782 N N . LEU A 1 100 ? -2.312 0.650 11.700 1.00 87.69 100 LEU A N 1
ATOM 783 C CA . LEU A 1 100 ? -2.564 1.983 12.241 1.00 87.69 100 LEU A CA 1
ATOM 784 C C . LEU A 1 100 ? -3.854 2.049 13.073 1.00 87.69 100 LEU A C 1
ATOM 786 O O . LEU A 1 100 ? -3.873 2.694 14.122 1.00 87.69 100 LEU A O 1
ATOM 790 N N . LEU A 1 101 ? -4.911 1.373 12.616 1.00 85.44 101 LEU A N 1
ATOM 791 C CA . LEU A 1 101 ? -6.258 1.426 13.194 1.00 85.44 101 LEU A CA 1
ATOM 792 C C . LEU A 1 101 ? -6.630 0.202 14.050 1.00 85.44 101 LEU A C 1
ATOM 794 O O . LEU A 1 101 ? -7.742 0.150 14.561 1.00 85.44 101 LEU A O 1
ATOM 798 N N . ASP A 1 102 ? -5.711 -0.750 14.242 1.00 86.38 102 ASP A N 1
ATOM 799 C CA . ASP A 1 102 ? -5.954 -2.000 14.989 1.00 86.38 102 ASP A CA 1
ATOM 800 C C . ASP A 1 102 ? -7.125 -2.829 14.441 1.00 86.38 102 ASP A C 1
ATOM 802 O O . ASP A 1 102 ? -7.902 -3.411 15.193 1.00 86.38 102 ASP A O 1
ATOM 806 N N . LEU A 1 103 ? -7.283 -2.859 13.114 1.00 83.62 103 LEU A N 1
ATOM 807 C CA . LEU A 1 103 ? -8.405 -3.565 12.497 1.00 83.62 103 LEU A CA 1
ATOM 808 C C . LEU A 1 103 ? -8.205 -5.082 12.592 1.00 83.62 103 LEU A C 1
ATOM 810 O O . LEU A 1 103 ? -7.167 -5.619 12.190 1.00 83.62 103 LEU A O 1
ATOM 814 N N . GLU A 1 104 ? -9.230 -5.776 13.078 1.00 81.38 104 GLU A N 1
ATOM 815 C CA . GLU A 1 104 ? -9.263 -7.234 13.121 1.00 81.38 104 GLU A CA 1
ATOM 816 C C . GLU A 1 104 ? -9.571 -7.839 11.742 1.00 81.38 104 GLU A C 1
ATOM 818 O O . GLU A 1 104 ? -10.257 -7.246 10.908 1.00 81.38 104 GLU A O 1
ATOM 823 N N . GLY A 1 105 ? -9.078 -9.058 11.514 1.00 79.19 105 GLY A N 1
ATOM 824 C CA . GLY A 1 105 ? -9.340 -9.826 10.298 1.00 79.19 105 GLY A CA 1
ATOM 825 C C . GLY A 1 105 ? -8.209 -9.809 9.267 1.00 79.19 105 GLY A C 1
ATOM 826 O O . GLY A 1 105 ? -7.144 -9.205 9.435 1.00 79.19 105 GLY A O 1
ATOM 827 N N . GLN A 1 106 ? -8.423 -10.563 8.190 1.00 72.44 106 GLN A N 1
ATOM 828 C CA . GLN A 1 106 ? -7.527 -10.550 7.037 1.00 72.44 106 GLN A CA 1
ATOM 829 C C . GLN A 1 106 ? -7.738 -9.258 6.250 1.00 72.44 106 GLN A C 1
ATOM 831 O O . GLN A 1 106 ? -8.846 -8.727 6.221 1.00 72.44 106 GLN A O 1
ATOM 836 N N . LEU A 1 107 ? -6.684 -8.768 5.592 1.00 69.06 107 LEU A N 1
ATOM 837 C CA . LEU A 1 107 ? -6.849 -7.700 4.612 1.00 69.06 107 LEU A CA 1
ATOM 838 C C . LEU A 1 107 ? -7.781 -8.223 3.524 1.00 69.06 107 LEU A C 1
ATOM 840 O O . LEU A 1 107 ? -7.400 -9.101 2.747 1.00 69.06 107 LEU A O 1
ATOM 844 N N . THR A 1 108 ? -9.015 -7.726 3.507 1.00 56.78 108 THR A N 1
ATOM 845 C CA . THR A 1 108 ? -9.955 -8.007 2.432 1.00 56.78 108 THR A CA 1
ATOM 846 C C . THR A 1 108 ? -9.287 -7.567 1.134 1.00 56.78 108 THR A C 1
ATOM 848 O O . THR A 1 108 ? -8.752 -6.456 1.088 1.00 56.78 108 THR A O 1
ATOM 851 N N . PRO A 1 109 ? -9.263 -8.401 0.083 1.00 54.91 109 PRO A N 1
ATOM 852 C CA . PRO A 1 109 ? -8.723 -7.978 -1.197 1.00 54.91 109 PRO A CA 1
ATOM 853 C C . PRO A 1 109 ? -9.554 -6.784 -1.674 1.00 54.91 109 PRO A C 1
ATOM 855 O O . PRO A 1 109 ? -10.705 -6.955 -2.076 1.00 54.91 109 PRO A O 1
ATOM 858 N N . ILE A 1 110 ? -9.013 -5.566 -1.581 1.00 55.41 110 ILE A N 1
ATOM 859 C CA . ILE A 1 110 ? -9.662 -4.373 -2.129 1.00 55.41 110 ILE A CA 1
ATOM 860 C C . ILE A 1 110 ? -9.453 -4.443 -3.640 1.00 55.41 110 ILE A C 1
ATOM 862 O O . ILE A 1 110 ? -8.522 -3.873 -4.195 1.00 55.41 110 ILE A O 1
ATOM 866 N N . LEU A 1 111 ? -10.288 -5.247 -4.291 1.00 46.94 111 LEU A N 1
ATOM 867 C CA . LEU A 1 111 ? -10.403 -5.330 -5.737 1.00 46.94 111 LEU A CA 1
ATOM 868 C C . LEU A 1 111 ? -11.505 -4.362 -6.156 1.00 46.94 111 LEU A C 1
ATOM 870 O O . LEU A 1 111 ? -12.656 -4.756 -6.329 1.00 46.94 111 LEU A O 1
ATOM 874 N N . VAL A 1 112 ? -11.166 -3.082 -6.302 1.00 44.09 112 VAL A N 1
ATOM 875 C CA . VAL A 1 112 ? -11.985 -2.193 -7.130 1.00 44.09 112 VAL A CA 1
ATOM 876 C C . VAL A 1 112 ? -11.438 -2.317 -8.545 1.00 44.09 112 VAL A C 1
ATOM 878 O O . VAL A 1 112 ? -10.421 -1.717 -8.881 1.00 44.09 112 VAL A O 1
ATOM 881 N N . PHE A 1 113 ? -12.085 -3.142 -9.362 1.00 38.38 113 PHE A N 1
ATOM 882 C CA . PHE A 1 113 ? -11.901 -3.074 -10.806 1.00 38.38 113 PHE A CA 1
ATOM 883 C C . PHE A 1 113 ? -12.701 -1.868 -11.319 1.00 38.38 113 PHE A C 1
ATOM 885 O O . PHE A 1 113 ? -13.909 -1.826 -11.075 1.00 38.38 113 PHE A O 1
ATOM 892 N N . PRO A 1 114 ? -12.095 -0.890 -12.016 1.00 37.97 114 PRO A N 1
ATOM 893 C CA . PRO A 1 114 ? -12.870 -0.048 -12.908 1.00 37.97 114 PRO A CA 1
ATOM 894 C C . PRO A 1 114 ? -13.355 -0.940 -14.058 1.00 37.97 114 PRO A C 1
ATOM 896 O O . PRO A 1 114 ? -12.553 -1.589 -14.731 1.00 37.97 114 PRO A O 1
ATOM 899 N N . SER A 1 115 ? -14.677 -1.033 -14.189 1.00 36.75 115 SER A N 1
ATOM 900 C CA . SER A 1 115 ? -15.382 -1.573 -15.357 1.00 36.75 115 SER A CA 1
ATOM 901 C C . SER A 1 115 ? -15.053 -0.795 -16.623 1.00 36.75 115 SER A C 1
ATOM 903 O O . SER A 1 115 ? -15.002 0.452 -16.504 1.00 36.75 115 SER A O 1
#

Sequence (115 aa):
MAQGGNFSGIYMKVQLKPLKWDGEGEEKRPVEALMILKYGGVLTHVTLAEELGRFFRYNMYPGEGTGLLRLHSTYRHDLKIYSSDEGRVQMSAAAFAKGLLDLEGQLTPILVFPS

pLDDT: mean 72.72, std 16.32, range [34.59, 93.94]

InterPro domains:
  IPR000560 Histidine phosphatase superfamily, clade-2 [PF00328] (4-105)
  IPR000560 Histidine phosphatase superfamily, clade-2 [cd07061] (41-111)
  IPR029033 Histidine phosphatase superfamily [G3DSA:3.40.50.1240] (11-115)
  IPR029033 Histidine phosphatase superfamily [SSF53254] (47-110)
  IPR037446 Histidine acid phosphatase, VIP1 family [PTHR12750] (3-112)

Organism: Brassica campestris (NCBI:txid3711)